Protein AF-A0A842MSW0-F1 (afdb_monomer)

Nearest PDB structures (foldseek):
  1a7a-assembly1_A  TM=7.456E-01  e=2.402E+00  Homo sapiens
  3nj4-assembly1_C  TM=7.561E-01  e=5.090E+00  Homo sapiens
  3h9u-assembly1_B  TM=7.566E-01  e=7.666E+00  Trypanosoma brucei
  3exm-assembly1_A  TM=3.358E-01  e=6.687E+00  Streptomyces coelicolor A3(2)

Radius of gyration: 21.82 Å; Cα contacts (8 Å, |Δi|>4): 111; chains: 1; bounding box: 54×28×66 Å

Solvent-accessible surface area (backbone atoms only — not comparable to full-atom values): 6768 Å² total; per-residue (Å²): 112,67,68,59,48,54,51,52,48,49,50,34,55,51,45,28,66,67,35,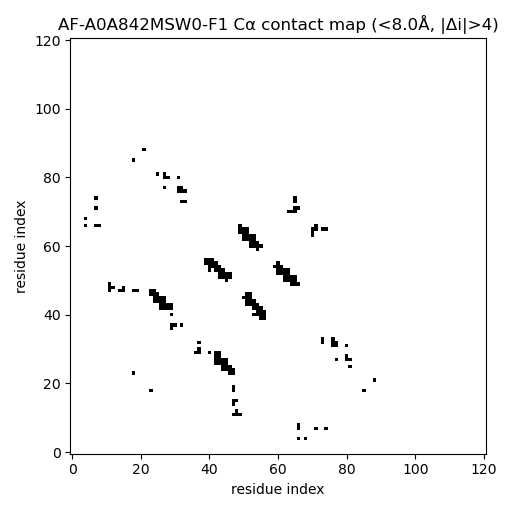62,90,76,47,71,60,43,79,46,61,57,92,39,48,61,76,96,47,45,90,52,48,70,49,34,33,36,34,48,83,36,34,40,38,38,33,31,72,86,73,49,76,49,79,43,53,41,75,42,81,92,36,38,70,53,50,73,53,35,46,65,61,51,54,54,52,48,52,50,52,52,51,55,49,51,53,54,50,52,53,49,48,66,59,46,52,60,54,54,51,53,53,52,52,54,51,52,60,63,74,75,108

Foldseek 3Di:
DVVLLVVLQVVLVVQLVLCVVQDQKDWFDLVLFDPVQNVFFPTWIAGSQQWIWTQGPVRDIDIDRCSPPVNVVRCVSGVVVVVVVSVVRVVVVVVVVVVVCVVVVVVVVVVVVVVVVVVVD

Structure (mmCIF, N/CA/C/O backbone):
data_AF-A0A842MSW0-F1
#
_entry.id   AF-A0A842MSW0-F1
#
loop_
_atom_site.group_PDB
_atom_site.id
_atom_site.type_symbol
_atom_site.label_atom_id
_atom_site.label_alt_id
_atom_site.label_comp_id
_atom_site.label_asym_id
_atom_site.label_entity_id
_atom_site.label_seq_id
_atom_site.pdbx_PDB_ins_code
_atom_site.Cartn_x
_atom_site.Cartn_y
_atom_site.Cartn_z
_atom_site.occupancy
_atom_site.B_iso_or_equiv
_atom_site.auth_seq_id
_atom_site.auth_comp_id
_atom_site.auth_asym_id
_atom_site.auth_atom_id
_atom_site.pdbx_PDB_model_num
ATOM 1 N N . ALA A 1 1 ? 1.242 13.681 20.290 1.00 69.31 1 ALA A N 1
ATOM 2 C CA . ALA A 1 1 ? 0.079 14.348 19.662 1.00 69.31 1 ALA A CA 1
ATOM 3 C C . ALA A 1 1 ? 0.459 15.161 18.418 1.00 69.31 1 ALA A C 1
ATOM 5 O O . ALA A 1 1 ? 0.022 14.777 17.343 1.00 69.31 1 ALA A O 1
ATOM 6 N N . LYS A 1 2 ? 1.249 16.250 18.517 1.00 83.88 2 LYS A N 1
ATOM 7 C CA . LYS A 1 2 ? 1.675 17.022 17.326 1.00 83.88 2 LYS A CA 1
ATOM 8 C C . LYS A 1 2 ? 2.754 16.302 16.509 1.00 83.88 2 LYS A C 1
A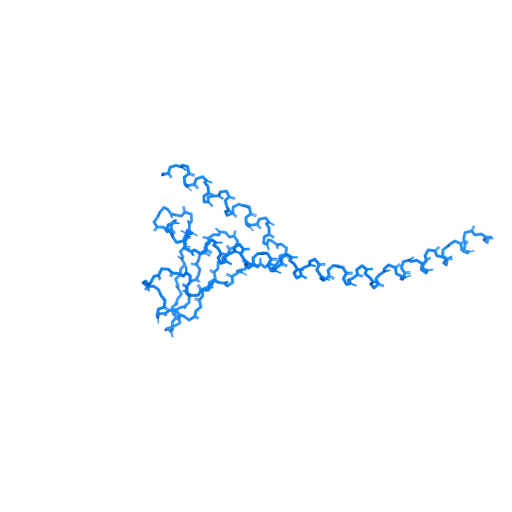TOM 10 O O . LYS A 1 2 ? 2.563 16.095 15.326 1.00 83.88 2 LYS A O 1
ATOM 15 N N . GLU A 1 3 ? 3.813 15.833 17.163 1.00 88.25 3 GLU A N 1
ATOM 16 C CA . GLU A 1 3 ? 4.905 15.096 16.506 1.00 88.25 3 GLU A CA 1
ATOM 17 C C . GLU A 1 3 ? 4.411 13.856 15.745 1.00 88.25 3 GLU A C 1
ATOM 19 O O . GLU A 1 3 ? 4.720 13.675 14.579 1.00 88.25 3 GLU A O 1
ATOM 24 N N . GLU A 1 4 ? 3.559 13.043 16.371 1.00 86.50 4 GLU A N 1
ATOM 25 C CA . GLU A 1 4 ? 2.912 11.898 15.719 1.00 86.50 4 GLU A CA 1
ATOM 26 C C . GLU A 1 4 ? 2.067 12.307 14.500 1.00 86.50 4 GLU A C 1
ATOM 28 O O . GLU A 1 4 ? 2.084 11.622 13.482 1.00 86.50 4 GLU A O 1
ATOM 33 N N . ALA A 1 5 ? 1.347 13.432 14.582 1.00 88.00 5 ALA A N 1
ATOM 34 C CA . ALA A 1 5 ? 0.598 13.968 13.446 1.00 88.00 5 ALA A CA 1
ATOM 35 C C . ALA A 1 5 ? 1.528 14.284 12.273 1.00 88.00 5 ALA A C 1
ATOM 37 O O . ALA A 1 5 ? 1.246 13.896 11.141 1.00 88.00 5 ALA A O 1
ATOM 38 N N . ASP A 1 6 ? 2.630 14.970 12.573 1.00 91.31 6 ASP A N 1
ATOM 39 C CA . ASP A 1 6 ? 3.618 15.397 11.591 1.00 91.31 6 ASP A CA 1
ATOM 40 C C . ASP A 1 6 ? 4.309 14.171 10.963 1.00 91.31 6 ASP A C 1
ATOM 42 O O . ASP A 1 6 ? 4.460 14.109 9.746 1.00 91.31 6 ASP A O 1
ATOM 46 N N . LEU A 1 7 ? 4.626 13.144 11.762 1.00 90.88 7 LEU A N 1
ATOM 47 C CA . LEU A 1 7 ? 5.199 11.879 11.286 1.00 90.88 7 LEU A CA 1
ATOM 48 C C . LEU A 1 7 ? 4.248 11.106 10.368 1.00 90.88 7 LEU A C 1
ATOM 50 O O . LEU A 1 7 ? 4.659 10.655 9.300 1.00 90.88 7 LEU A O 1
ATOM 54 N N . VAL A 1 8 ? 2.977 10.954 10.755 1.00 91.44 8 VAL A N 1
ATOM 55 C CA . VAL A 1 8 ? 1.971 10.273 9.923 1.00 91.44 8 VAL A CA 1
ATOM 56 C C . VAL A 1 8 ? 1.747 11.038 8.620 1.00 91.44 8 VAL A C 1
ATOM 58 O O . VAL A 1 8 ? 1.651 10.437 7.547 1.00 91.44 8 VAL A O 1
ATOM 61 N N . GLN A 1 9 ? 1.694 12.367 8.6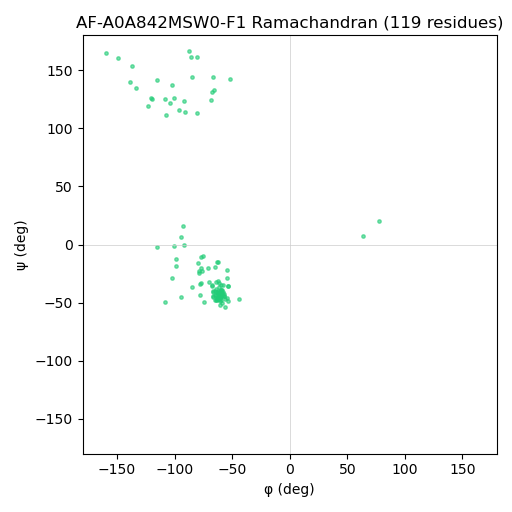93 1.00 91.50 9 GLN A N 1
ATOM 62 C CA . GLN A 1 9 ? 1.561 13.206 7.512 1.00 91.50 9 GLN A CA 1
ATOM 63 C C . GLN A 1 9 ? 2.758 13.030 6.571 1.00 91.50 9 GLN A C 1
ATOM 65 O O . GLN A 1 9 ? 2.567 12.824 5.372 1.00 91.50 9 GLN A O 1
ATOM 70 N N . GLU A 1 10 ? 3.977 13.062 7.106 1.00 91.81 10 GLU A N 1
ATOM 71 C CA . GLU A 1 10 ? 5.196 12.923 6.312 1.00 91.81 10 GLU A CA 1
ATOM 72 C C . GLU A 1 10 ? 5.346 11.521 5.711 1.00 91.81 10 GLU A C 1
ATOM 74 O O . GLU A 1 10 ? 5.752 11.378 4.553 1.00 91.81 10 GLU A O 1
ATOM 79 N N . LEU A 1 11 ? 4.921 10.488 6.446 1.00 91.06 11 LEU A N 1
ATOM 80 C CA . LEU A 1 11 ? 4.820 9.126 5.934 1.00 91.06 11 LEU A CA 1
ATOM 81 C C . LEU A 1 11 ? 3.930 9.085 4.687 1.00 91.06 11 LEU A C 1
ATOM 83 O O . LEU A 1 11 ? 4.369 8.604 3.644 1.00 91.06 11 LEU A O 1
ATOM 87 N N . PHE A 1 12 ? 2.703 9.608 4.751 1.00 90.94 12 PHE A N 1
ATOM 88 C CA . PHE A 1 12 ? 1.794 9.566 3.600 1.00 90.94 12 PHE A CA 1
ATOM 89 C C . PHE A 1 12 ? 2.223 10.482 2.450 1.00 90.94 12 PHE A C 1
ATOM 91 O O . PHE A 1 12 ? 2.035 10.113 1.289 1.00 90.94 12 PHE A O 1
ATOM 98 N N . ASN A 1 13 ? 2.865 11.618 2.736 1.00 91.56 13 ASN A N 1
ATOM 99 C CA . ASN A 1 13 ? 3.491 12.452 1.708 1.00 91.56 13 ASN A CA 1
ATOM 100 C C . ASN A 1 13 ? 4.556 11.654 0.941 1.00 91.56 13 ASN A C 1
ATOM 102 O O . ASN A 1 13 ? 4.522 11.581 -0.291 1.00 91.56 13 ASN A O 1
ATOM 106 N N . SER A 1 14 ? 5.453 10.995 1.677 1.00 89.88 14 SER A N 1
ATOM 107 C CA . SER A 1 14 ? 6.518 10.164 1.116 1.00 89.88 14 SER A CA 1
ATOM 108 C C . SER A 1 14 ? 5.956 8.978 0.333 1.00 89.88 14 SER A C 1
ATOM 110 O O . SER A 1 14 ? 6.359 8.725 -0.805 1.00 89.88 14 SER A O 1
ATOM 112 N N . LEU A 1 15 ? 4.970 8.278 0.899 1.00 87.19 15 LEU A N 1
ATOM 113 C CA . LEU A 1 15 ? 4.301 7.149 0.255 1.00 87.19 15 LEU A CA 1
ATOM 114 C C . LEU A 1 15 ? 3.626 7.546 -1.049 1.00 87.19 15 LEU A C 1
ATOM 116 O O . LEU A 1 15 ? 3.722 6.800 -2.017 1.00 87.19 15 LEU A O 1
ATOM 120 N N . SER A 1 16 ? 2.972 8.705 -1.098 1.00 88.62 16 SER A N 1
ATOM 121 C CA . SER A 1 16 ? 2.315 9.184 -2.312 1.00 88.62 16 SER A CA 1
ATOM 122 C C . SER A 1 16 ? 3.314 9.346 -3.458 1.00 88.62 16 SER A C 1
ATOM 124 O O . SER A 1 16 ? 3.073 8.863 -4.567 1.00 88.62 16 SER A O 1
ATOM 126 N N . VAL A 1 17 ? 4.480 9.937 -3.174 1.00 88.56 17 VAL A N 1
ATOM 127 C CA . VAL A 1 17 ? 5.571 10.095 -4.147 1.00 88.56 17 VAL A CA 1
ATOM 128 C C . VAL A 1 17 ? 6.107 8.737 -4.596 1.00 88.56 17 VAL A C 1
ATOM 130 O O . VAL A 1 17 ? 6.254 8.505 -5.798 1.00 88.56 17 VAL A O 1
ATOM 133 N N . VAL A 1 18 ? 6.359 7.832 -3.646 1.00 84.62 18 VAL A N 1
ATOM 134 C CA . VAL A 1 18 ? 6.914 6.504 -3.932 1.00 84.62 18 VAL A CA 1
ATOM 135 C C . VAL A 1 18 ? 5.926 5.646 -4.715 1.00 84.62 18 VAL A C 1
ATOM 137 O O . VAL A 1 18 ? 6.331 5.009 -5.676 1.00 84.62 18 VAL A O 1
ATOM 140 N N . LEU A 1 19 ? 4.642 5.628 -4.356 1.00 85.00 19 LEU A N 1
ATOM 141 C CA . LEU A 1 19 ? 3.627 4.761 -4.961 1.00 85.00 19 LEU A CA 1
ATOM 142 C C . LEU A 1 19 ? 3.117 5.255 -6.315 1.00 85.00 19 LEU A C 1
ATOM 144 O O . LEU A 1 19 ? 2.667 4.435 -7.116 1.00 85.00 19 LEU A O 1
ATOM 148 N N . LYS A 1 20 ? 3.203 6.561 -6.601 1.00 86.81 20 LYS A N 1
ATOM 149 C CA . LYS A 1 20 ? 2.726 7.178 -7.852 1.00 86.81 20 LYS A CA 1
ATOM 150 C C . LYS A 1 20 ? 3.093 6.407 -9.136 1.00 86.81 20 LYS A C 1
ATOM 152 O O . LYS A 1 20 ? 2.199 6.219 -9.958 1.00 86.81 20 LYS A O 1
ATOM 157 N N . PRO A 1 21 ? 4.339 5.937 -9.350 1.00 85.00 21 PRO A N 1
ATOM 158 C CA . PRO A 1 21 ? 4.698 5.171 -10.546 1.00 85.00 21 PRO A CA 1
ATOM 159 C C . PRO A 1 21 ? 4.247 3.699 -10.538 1.00 85.00 21 PRO A C 1
ATOM 161 O O . PRO A 1 21 ? 4.381 3.035 -11.567 1.00 85.00 21 PRO A O 1
ATOM 164 N N . PHE A 1 22 ? 3.769 3.161 -9.410 1.00 82.81 22 PHE A N 1
ATOM 165 C CA . PHE A 1 22 ? 3.523 1.724 -9.239 1.00 82.81 22 PHE A CA 1
ATOM 166 C C . PHE A 1 22 ? 2.040 1.356 -9.197 1.00 82.81 22 PHE A C 1
ATOM 168 O O . PHE A 1 22 ? 1.635 0.421 -9.889 1.00 82.81 22 PHE A O 1
ATOM 175 N N . CYS A 1 23 ? 1.240 2.047 -8.381 1.00 84.56 23 CYS A N 1
ATOM 176 C CA . CYS A 1 23 ? -0.178 1.737 -8.204 1.00 84.56 23 CYS A CA 1
ATOM 177 C C . CYS A 1 23 ? -0.982 2.918 -7.634 1.00 84.56 23 CYS A C 1
ATOM 179 O O . CYS A 1 23 ? -0.432 3.895 -7.129 1.00 84.56 23 CYS A O 1
ATOM 181 N N . GLU A 1 24 ? -2.309 2.828 -7.743 1.00 87.94 24 GLU A N 1
ATOM 182 C CA . GLU A 1 24 ? -3.266 3.750 -7.108 1.00 87.94 24 GLU A CA 1
ATOM 183 C C . GLU A 1 24 ? -3.572 3.344 -5.661 1.00 87.94 24 GLU A C 1
ATOM 185 O O . GLU A 1 24 ? -3.732 4.191 -4.781 1.00 87.94 24 GLU A O 1
ATOM 190 N N . THR A 1 25 ? -3.632 2.034 -5.426 1.00 92.00 25 THR A N 1
ATOM 191 C CA . THR A 1 25 ? -3.921 1.422 -4.133 1.00 92.00 25 THR A CA 1
ATOM 192 C C . THR A 1 25 ? -2.986 0.249 -3.877 1.00 92.00 25 THR A C 1
ATOM 194 O O . THR A 1 25 ? -2.477 -0.393 -4.801 1.00 92.00 25 THR A O 1
ATOM 197 N N . LEU A 1 26 ? -2.764 -0.030 -2.600 1.00 93.38 26 LEU A N 1
ATOM 198 C CA . LEU A 1 26 ? -2.023 -1.176 -2.112 1.00 93.38 26 LEU A CA 1
ATOM 199 C C . LEU A 1 26 ? -2.943 -2.012 -1.230 1.00 93.38 26 LEU A C 1
ATOM 201 O O . LEU A 1 26 ? -3.530 -1.496 -0.285 1.00 93.38 26 LEU A O 1
ATOM 205 N N . GLU A 1 27 ? -3.082 -3.297 -1.527 1.00 95.38 27 GLU A N 1
ATOM 206 C CA . GLU A 1 27 ? -3.856 -4.195 -0.671 1.00 95.38 27 GLU A CA 1
ATOM 207 C C . GLU A 1 27 ? -3.141 -4.381 0.672 1.00 95.38 27 GLU A C 1
ATOM 209 O O . GLU A 1 27 ? -1.943 -4.664 0.696 1.00 95.38 27 GLU A O 1
ATOM 214 N N . ILE A 1 28 ? -3.863 -4.234 1.781 1.00 96.00 28 ILE A N 1
ATOM 215 C CA . ILE A 1 28 ? -3.368 -4.410 3.150 1.00 96.00 28 ILE A CA 1
ATOM 216 C C . ILE A 1 28 ? -3.830 -5.767 3.672 1.00 96.00 28 ILE A C 1
ATOM 218 O O . ILE A 1 28 ? -4.967 -6.186 3.459 1.00 96.00 28 ILE A O 1
ATOM 222 N N . SER A 1 29 ? -2.929 -6.473 4.348 1.00 95.56 29 SER A N 1
ATOM 223 C CA . SER A 1 29 ? -3.221 -7.798 4.885 1.00 95.56 29 SER A CA 1
ATOM 224 C C . SER A 1 29 ? -4.232 -7.673 6.024 1.00 95.56 29 SER A C 1
ATOM 226 O O . SER A 1 29 ? -3.975 -6.976 7.001 1.00 95.56 29 SER A O 1
ATOM 228 N N . ILE A 1 30 ? -5.365 -8.379 5.945 1.00 95.62 30 ILE A N 1
ATOM 229 C CA . ILE A 1 30 ? -6.420 -8.301 6.976 1.00 95.62 30 ILE A CA 1
ATOM 230 C C . ILE A 1 30 ? -5.886 -8.686 8.363 1.00 95.62 30 ILE A C 1
ATOM 232 O O . ILE A 1 30 ? -6.262 -8.078 9.359 1.00 95.62 30 ILE A O 1
ATOM 236 N N . SER A 1 31 ? -4.947 -9.633 8.437 1.00 94.50 31 SER A N 1
ATOM 237 C CA . SER A 1 31 ? -4.291 -10.042 9.688 1.00 94.50 31 SER A CA 1
ATOM 238 C C . SER A 1 31 ? -3.495 -8.930 10.382 1.00 94.50 31 SER A C 1
ATOM 240 O O . SER A 1 31 ? -3.136 -9.083 11.547 1.00 94.50 31 SER A O 1
ATOM 242 N N . LYS A 1 32 ? -3.212 -7.830 9.678 1.00 94.56 32 LYS A N 1
ATOM 243 C CA . LYS A 1 32 ? -2.461 -6.665 10.163 1.00 94.56 32 LYS A CA 1
ATOM 244 C C . LYS A 1 32 ? -3.363 -5.500 10.559 1.00 94.56 32 LYS A C 1
ATOM 246 O O . LYS A 1 32 ? -2.866 -4.476 10.996 1.00 94.56 32 LYS A O 1
ATOM 251 N N . LEU A 1 33 ? -4.677 -5.645 10.397 1.00 94.50 33 LEU A N 1
ATOM 252 C CA . LEU A 1 33 ? -5.646 -4.653 10.846 1.00 94.50 33 LEU A CA 1
ATOM 253 C C . LEU A 1 33 ? -6.033 -4.870 12.315 1.00 94.50 33 LEU A C 1
ATOM 255 O O . LEU A 1 33 ? -5.901 -5.997 12.810 1.00 94.50 33 LEU A O 1
ATOM 259 N N . PRO A 1 34 ? -6.602 -3.841 12.970 1.00 93.38 34 PRO A N 1
ATOM 260 C CA . PRO A 1 34 ? -7.177 -3.970 14.302 1.00 93.38 34 PRO A CA 1
ATOM 261 C C . PRO A 1 34 ? -8.180 -5.123 14.389 1.00 93.38 34 PRO A C 1
ATOM 263 O O . PRO A 1 34 ? -8.977 -5.343 13.469 1.00 93.38 34 PRO A O 1
ATOM 266 N N . GLU A 1 35 ? -8.192 -5.830 15.521 1.00 92.12 35 GLU A N 1
ATOM 267 C CA . GLU A 1 35 ? -9.017 -7.033 15.727 1.00 92.12 35 GLU A CA 1
ATOM 268 C C . GLU A 1 35 ? -10.503 -6.806 15.432 1.00 92.12 35 GLU A C 1
ATOM 270 O O . GLU A 1 35 ? -11.141 -7.663 14.823 1.00 92.12 35 GLU A O 1
ATOM 275 N N . LYS A 1 36 ? -11.022 -5.609 15.743 1.00 91.81 36 LYS A N 1
ATOM 276 C CA . LYS A 1 36 ? -12.416 -5.206 15.483 1.00 91.81 36 LYS A CA 1
ATOM 277 C C . LYS A 1 36 ? -12.861 -5.363 14.021 1.00 91.81 36 LYS A C 1
ATOM 279 O O . LYS A 1 36 ? -14.061 -5.451 13.761 1.00 91.81 36 LYS A O 1
ATOM 284 N N . TYR A 1 37 ? -11.921 -5.397 13.075 1.00 91.75 37 TYR A N 1
ATOM 285 C CA . TYR A 1 37 ? -12.215 -5.527 11.651 1.00 91.75 37 TYR A CA 1
ATOM 286 C C . TYR A 1 37 ? -11.993 -6.943 11.091 1.00 91.75 37 TYR A C 1
ATOM 288 O O . TYR A 1 37 ? -12.666 -7.324 10.133 1.00 91.75 37 TYR A O 1
ATOM 296 N N . ARG A 1 38 ? -11.077 -7.740 11.662 1.00 88.56 38 ARG A N 1
ATOM 297 C CA . ARG A 1 38 ? -10.493 -8.929 11.000 1.00 88.56 38 ARG A CA 1
ATOM 298 C C . ARG A 1 38 ? -11.522 -9.940 10.488 1.00 88.56 38 ARG A C 1
ATOM 300 O O . ARG A 1 38 ? -11.438 -10.365 9.339 1.00 88.56 38 ARG A O 1
ATOM 307 N N . ASP A 1 39 ? -12.525 -10.275 11.294 1.00 91.31 39 ASP A N 1
ATOM 308 C CA . ASP A 1 39 ? -13.499 -11.319 10.940 1.00 91.31 39 ASP A CA 1
ATOM 309 C C . ASP A 1 39 ? -14.591 -10.846 9.976 1.00 91.31 39 ASP A C 1
ATOM 311 O O . ASP A 1 39 ? -15.285 -11.660 9.356 1.00 91.31 39 ASP A O 1
ATOM 315 N N . ARG A 1 40 ? -14.751 -9.528 9.832 1.00 93.81 40 ARG A N 1
ATOM 316 C CA . ARG A 1 40 ? -15.837 -8.907 9.063 1.00 93.81 40 ARG A CA 1
ATOM 317 C C . ARG A 1 40 ? -15.402 -8.486 7.664 1.00 93.81 40 ARG A C 1
ATOM 319 O O . ARG A 1 40 ? -16.259 -8.288 6.803 1.00 93.81 40 ARG A O 1
ATOM 326 N N . LEU A 1 41 ? -14.097 -8.357 7.433 1.00 96.00 41 LEU A N 1
ATOM 327 C CA . LEU A 1 41 ? -13.547 -7.896 6.166 1.00 96.00 41 LEU A CA 1
ATOM 328 C C . LEU A 1 41 ? -13.383 -9.021 5.148 1.00 96.00 41 LEU A C 1
ATOM 330 O O . LEU A 1 41 ? -13.040 -10.157 5.475 1.00 96.00 41 LEU A O 1
ATOM 334 N N . ASN A 1 42 ? -13.620 -8.663 3.892 1.00 95.75 42 ASN A N 1
ATOM 335 C CA . ASN A 1 42 ? -13.257 -9.434 2.714 1.00 95.75 42 ASN A CA 1
ATOM 336 C C . ASN A 1 42 ? -11.903 -8.962 2.164 1.00 95.75 42 ASN A C 1
ATOM 338 O O . ASN A 1 42 ? -11.048 -9.787 1.853 1.00 95.75 42 ASN A O 1
ATOM 342 N N . LYS A 1 43 ? -11.693 -7.637 2.068 1.00 96.81 43 LYS A N 1
ATOM 343 C CA . LYS A 1 43 ? -10.443 -7.015 1.590 1.00 96.81 43 LYS A CA 1
ATOM 344 C C . LYS A 1 43 ? -10.193 -5.666 2.258 1.00 96.81 43 LYS A C 1
ATOM 346 O O . LYS A 1 43 ? -11.124 -5.027 2.744 1.00 96.81 43 LYS A O 1
ATOM 351 N N . ALA A 1 44 ? -8.944 -5.212 2.219 1.00 97.25 44 ALA A N 1
ATOM 352 C CA . ALA A 1 44 ? -8.570 -3.867 2.633 1.00 97.25 44 ALA A CA 1
ATOM 353 C C . ALA A 1 44 ? -7.544 -3.270 1.670 1.00 97.25 44 ALA A C 1
ATOM 355 O O . ALA A 1 44 ? -6.622 -3.956 1.235 1.00 97.25 44 ALA A O 1
ATOM 356 N N . PHE A 1 45 ? -7.684 -1.986 1.358 1.00 96.50 45 PHE A N 1
ATOM 357 C CA . PHE A 1 45 ? -6.792 -1.272 0.452 1.00 96.50 45 PHE A CA 1
ATOM 358 C C . PHE A 1 4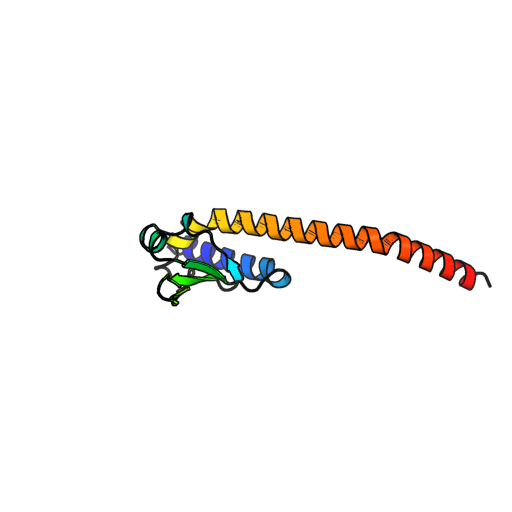5 ? -6.391 0.066 1.048 1.00 96.50 45 PHE A C 1
ATOM 360 O O . PHE A 1 45 ? -7.235 0.812 1.521 1.00 96.50 45 PHE A O 1
ATOM 367 N N . LEU A 1 46 ? -5.113 0.400 0.977 1.00 95.50 46 LEU A N 1
ATOM 368 C CA . LEU A 1 46 ? -4.601 1.721 1.296 1.00 95.50 46 LEU A CA 1
ATOM 369 C C . LEU A 1 46 ? -4.359 2.479 -0.004 1.00 95.50 46 LEU A C 1
ATOM 371 O O . LEU A 1 46 ? -3.649 1.992 -0.885 1.00 95.50 46 LEU A O 1
ATOM 375 N N . ASP A 1 47 ? -4.930 3.668 -0.134 1.00 92.62 47 ASP A N 1
ATOM 376 C CA . ASP A 1 47 ? -4.617 4.544 -1.255 1.00 92.62 47 ASP A CA 1
ATOM 377 C C . ASP A 1 47 ? -3.402 5.441 -0.972 1.00 92.62 47 ASP A C 1
ATOM 379 O O . ASP A 1 47 ? -2.948 5.612 0.162 1.00 92.62 47 ASP A O 1
ATOM 383 N N . ARG A 1 48 ? -2.879 6.065 -2.029 1.00 89.12 48 ARG A N 1
ATOM 384 C CA . ARG A 1 48 ? -1.732 6.987 -1.935 1.00 89.12 48 ARG A CA 1
ATOM 385 C C . ARG A 1 48 ? -1.991 8.236 -1.093 1.00 89.12 48 ARG A C 1
ATOM 387 O O . ARG A 1 48 ? -1.048 8.939 -0.749 1.00 89.12 48 ARG A O 1
ATOM 394 N N . ASN A 1 49 ? -3.251 8.535 -0.792 1.00 88.25 49 ASN A N 1
ATOM 395 C CA . ASN A 1 49 ? -3.647 9.684 0.006 1.00 88.25 49 ASN A CA 1
ATOM 396 C C . ASN A 1 49 ? -3.809 9.325 1.486 1.00 88.25 49 ASN A C 1
ATOM 398 O O . ASN A 1 49 ? -4.265 10.181 2.238 1.00 88.25 49 ASN A O 1
ATOM 402 N N . GLY A 1 50 ? -3.462 8.107 1.912 1.00 92.25 50 GLY A N 1
ATOM 403 C CA . GLY A 1 50 ? -3.596 7.669 3.300 1.00 92.25 50 GLY A CA 1
ATOM 404 C C . GLY A 1 50 ? -5.024 7.302 3.702 1.00 92.25 50 GLY A C 1
ATOM 405 O O . GLY A 1 50 ? -5.336 7.286 4.890 1.00 92.25 50 GLY A O 1
ATOM 406 N N . ARG A 1 51 ? -5.899 7.010 2.734 1.00 95.44 51 ARG A N 1
ATOM 407 C CA . ARG A 1 51 ? -7.242 6.486 2.995 1.00 95.44 51 ARG A CA 1
ATOM 408 C C . ARG A 1 51 ? -7.206 4.966 2.982 1.00 95.44 51 ARG A C 1
ATOM 410 O O . ARG A 1 51 ? -6.809 4.356 1.987 1.00 95.44 51 ARG A O 1
ATOM 417 N N . LEU A 1 52 ? -7.646 4.368 4.079 1.00 96.69 52 LEU A N 1
ATOM 418 C CA . LEU A 1 52 ? -7.849 2.937 4.211 1.00 96.69 52 LEU A CA 1
ATOM 419 C C . LEU A 1 52 ? -9.290 2.597 3.826 1.00 96.69 52 LEU A C 1
ATOM 421 O O . LEU A 1 52 ? -10.241 3.001 4.487 1.00 96.69 52 LEU A O 1
ATOM 425 N N . ILE A 1 53 ? -9.433 1.864 2.734 1.00 97.50 53 ILE A N 1
ATOM 426 C CA . ILE A 1 53 ? -10.685 1.381 2.170 1.00 97.50 53 ILE A CA 1
ATOM 427 C C . ILE A 1 53 ? -10.892 -0.044 2.675 1.00 97.50 53 ILE A C 1
ATOM 429 O O . ILE A 1 53 ? -10.118 -0.948 2.357 1.00 97.50 53 ILE A O 1
ATOM 433 N N . LEU A 1 54 ? -11.940 -0.239 3.456 1.00 97.50 54 LEU A N 1
ATOM 434 C CA . LEU A 1 54 ? -12.338 -1.506 4.038 1.00 97.50 54 LEU A CA 1
ATOM 435 C C . LEU A 1 54 ? -13.530 -2.053 3.256 1.00 97.50 54 LEU A C 1
ATOM 437 O O . LEU A 1 54 ? -14.555 -1.386 3.149 1.00 97.50 54 LEU A O 1
ATOM 441 N N . VAL A 1 55 ? -13.391 -3.257 2.702 1.00 97.50 55 VAL A N 1
ATOM 442 C CA . VAL A 1 55 ? -14.464 -3.955 1.987 1.00 97.50 55 VAL A CA 1
ATOM 443 C C . VAL A 1 55 ? -14.938 -5.101 2.864 1.00 97.50 55 VAL A C 1
ATOM 445 O O . VAL A 1 55 ? -14.201 -6.065 3.091 1.00 97.50 55 VAL A O 1
ATOM 448 N N . TYR A 1 56 ? -16.157 -4.992 3.375 1.00 97.06 56 TYR A N 1
ATOM 449 C CA . TYR A 1 56 ? -16.760 -5.973 4.265 1.00 97.06 56 TYR A CA 1
ATOM 450 C C . TYR A 1 56 ? -17.337 -7.170 3.498 1.00 97.06 56 TYR A C 1
ATOM 452 O O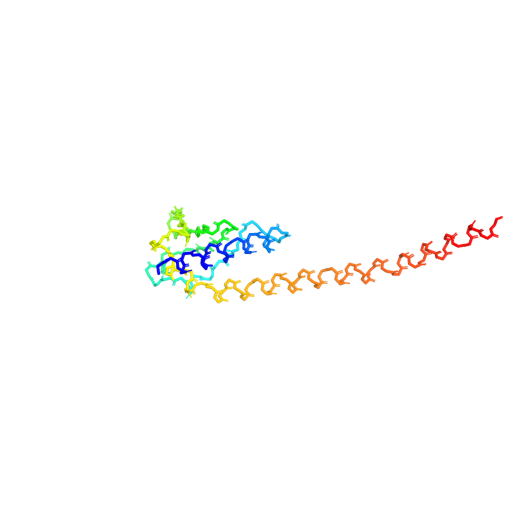 . TYR A 1 56 ? -17.571 -7.121 2.292 1.00 97.06 56 TYR A O 1
ATOM 460 N N . LYS A 1 57 ? -17.561 -8.286 4.201 1.00 96.12 57 LYS A N 1
ATOM 461 C CA . LYS A 1 57 ? -18.139 -9.519 3.626 1.00 96.12 57 LYS A CA 1
ATOM 462 C C . LYS A 1 57 ? -19.585 -9.362 3.141 1.00 96.12 57 LYS A C 1
ATOM 464 O O . LYS A 1 57 ? -20.044 -10.190 2.366 1.00 96.12 57 LYS A O 1
ATOM 469 N N . ASN A 1 58 ? -20.289 -8.340 3.616 1.00 95.38 58 ASN A N 1
ATOM 470 C CA . ASN A 1 58 ? -21.632 -7.950 3.179 1.00 95.38 58 ASN A CA 1
ATOM 471 C C . ASN A 1 58 ? -21.604 -6.896 2.053 1.00 95.38 58 ASN A C 1
ATOM 473 O O . ASN A 1 58 ? -22.611 -6.232 1.835 1.00 95.38 58 ASN A O 1
ATOM 477 N N . ASP A 1 59 ? -20.456 -6.710 1.396 1.00 93.31 59 ASP A N 1
ATOM 478 C CA . ASP A 1 59 ? -20.2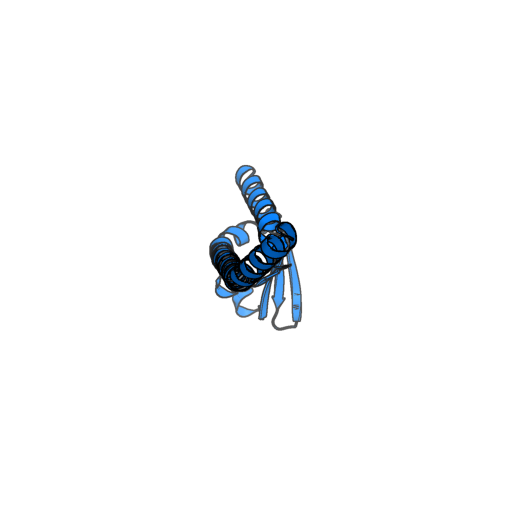10 -5.725 0.335 1.00 93.31 59 ASP A CA 1
ATOM 479 C C . ASP A 1 59 ? -20.325 -4.249 0.762 1.00 93.31 59 ASP A C 1
ATOM 481 O O . ASP A 1 59 ? -20.203 -3.348 -0.071 1.0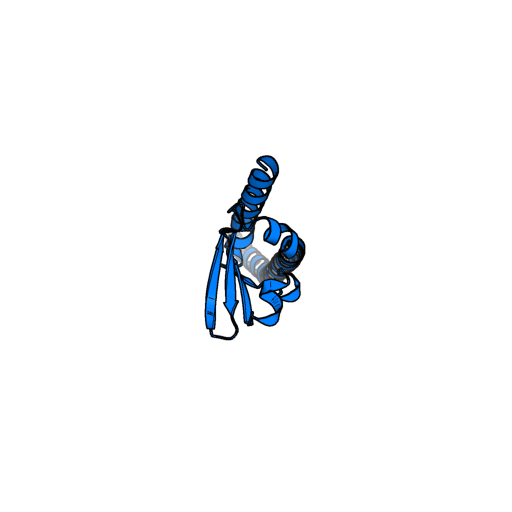0 93.31 59 ASP A O 1
ATOM 485 N N . GLU A 1 60 ? -20.482 -3.968 2.060 1.00 96.81 60 GLU A N 1
ATOM 486 C CA . GLU A 1 60 ? -20.348 -2.608 2.579 1.00 96.81 60 GLU A CA 1
ATOM 487 C C . GLU A 1 60 ? -18.902 -2.123 2.437 1.00 96.81 60 GLU A C 1
ATOM 489 O O . GLU A 1 60 ? -17.938 -2.880 2.600 1.00 96.81 60 GLU A O 1
ATOM 494 N N . VAL A 1 61 ? -18.753 -0.830 2.149 1.00 96.62 61 VAL A N 1
ATOM 495 C CA . VAL A 1 61 ? -17.453 -0.175 2.020 1.00 96.62 61 VAL A CA 1
ATOM 496 C C . VAL A 1 61 ? -17.356 0.946 3.039 1.00 96.62 61 VAL A C 1
ATOM 498 O O . VAL A 1 61 ? -18.194 1.845 3.073 1.00 96.62 61 VAL A O 1
ATOM 501 N N . GLU A 1 62 ? -16.295 0.915 3.836 1.00 96.56 62 GLU A N 1
ATOM 502 C CA . GLU A 1 62 ? -15.933 1.986 4.759 1.00 96.56 62 GLU A CA 1
ATOM 503 C C . GLU A 1 62 ? -14.600 2.591 4.330 1.00 96.56 62 GLU A C 1
ATOM 505 O O . GLU A 1 62 ? -13.692 1.890 3.885 1.00 96.56 62 GLU A O 1
ATOM 510 N N . VAL A 1 63 ? -14.479 3.911 4.451 1.00 96.81 63 VAL A N 1
ATOM 511 C CA . VAL A 1 63 ? -13.248 4.630 4.127 1.00 96.81 63 VAL A CA 1
ATOM 512 C C . VAL A 1 63 ? -12.809 5.412 5.353 1.00 96.81 63 VAL A C 1
ATOM 514 O O . VAL A 1 63 ? -13.519 6.302 5.816 1.00 96.81 63 VAL A O 1
ATOM 517 N N . LEU A 1 64 ? -11.621 5.088 5.851 1.00 96.38 64 LEU A N 1
ATOM 518 C CA . LEU A 1 64 ? -10.999 5.733 7.000 1.00 96.38 64 LEU A CA 1
ATOM 519 C C . LEU A 1 64 ? -9.833 6.595 6.524 1.00 96.38 64 LEU A C 1
ATOM 521 O O . LEU A 1 64 ? -8.925 6.095 5.862 1.00 96.38 64 LEU A O 1
ATOM 525 N N . ASP A 1 65 ? -9.822 7.881 6.870 1.00 95.44 65 ASP A N 1
ATOM 526 C CA . ASP A 1 65 ? -8.627 8.708 6.683 1.00 95.44 65 ASP A CA 1
ATOM 527 C C . ASP A 1 65 ? -7.656 8.447 7.838 1.00 95.44 65 ASP A C 1
ATOM 529 O O . ASP A 1 65 ? -7.957 8.773 8.988 1.00 95.44 65 ASP A O 1
ATOM 533 N N . LEU A 1 66 ? -6.500 7.850 7.542 1.00 94.81 66 LEU A N 1
ATOM 534 C CA . LEU A 1 66 ? -5.491 7.510 8.546 1.00 94.81 66 LEU A CA 1
ATOM 535 C C . LEU A 1 66 ? -4.700 8.728 9.047 1.00 94.81 66 LEU A C 1
ATOM 537 O O . LEU A 1 66 ? -3.968 8.620 10.030 1.00 94.81 66 LEU A O 1
ATOM 541 N N . LYS A 1 67 ? -4.847 9.897 8.408 1.00 90.88 67 LYS A N 1
ATOM 542 C CA . LYS A 1 67 ? -4.287 11.164 8.909 1.00 90.88 67 LYS A CA 1
ATOM 543 C C . LYS A 1 67 ? -5.138 11.768 10.024 1.00 90.88 67 LYS A C 1
ATOM 545 O O . LYS A 1 67 ? -4.614 12.543 10.839 1.00 90.88 67 LYS A O 1
ATOM 550 N N . ASP A 1 68 ? -6.421 11.400 10.090 1.00 91.81 68 ASP A N 1
ATOM 551 C CA . ASP A 1 68 ? -7.304 11.787 11.187 1.00 91.81 68 ASP A CA 1
ATOM 552 C C . ASP A 1 68 ? -6.827 11.140 12.493 1.00 91.81 68 ASP A C 1
ATOM 554 O O . ASP A 1 68 ? -6.547 9.943 12.549 1.00 91.81 68 ASP A O 1
ATOM 558 N N . GLY A 1 69 ? -6.757 11.937 13.561 1.00 86.31 69 GLY A N 1
ATOM 559 C CA . GLY A 1 69 ? -6.247 11.527 14.868 1.00 86.31 69 GLY A CA 1
ATOM 560 C C . GLY A 1 69 ? -6.941 10.291 15.441 1.00 86.31 69 GLY A C 1
ATOM 561 O O . GLY A 1 69 ? -6.302 9.524 16.149 1.00 86.31 69 GLY A O 1
ATOM 562 N N . LYS A 1 70 ? -8.211 10.058 15.088 1.00 90.12 70 LYS A N 1
ATOM 563 C CA . LYS A 1 70 ? -8.984 8.883 15.529 1.00 90.12 70 LYS A CA 1
ATOM 564 C C . LYS A 1 70 ? -8.536 7.565 14.893 1.00 90.12 70 LYS A C 1
ATOM 566 O O . LYS A 1 70 ? -8.854 6.510 15.426 1.00 90.12 70 LYS A O 1
ATOM 571 N N . ASN A 1 71 ? -7.833 7.626 13.764 1.00 92.69 71 ASN A N 1
ATOM 572 C CA . ASN A 1 71 ? -7.440 6.456 12.978 1.00 92.69 71 ASN A CA 1
ATOM 573 C C . ASN A 1 71 ? -5.917 6.257 12.930 1.00 92.69 71 ASN A C 1
ATOM 575 O O . ASN A 1 71 ? -5.454 5.282 12.339 1.00 92.69 71 ASN A O 1
ATOM 579 N N . ARG A 1 72 ? -5.125 7.154 13.536 1.00 89.06 72 ARG A N 1
ATOM 580 C CA . ARG A 1 72 ? -3.650 7.096 13.494 1.00 89.06 72 ARG A CA 1
ATOM 581 C C . ARG A 1 72 ? -3.077 5.840 14.124 1.00 89.06 72 ARG A C 1
ATOM 583 O O . ARG A 1 72 ? -2.087 5.318 13.627 1.00 89.06 72 ARG A O 1
ATOM 590 N N . GLU A 1 73 ? -3.729 5.317 15.157 1.00 90.50 73 GLU A N 1
ATOM 591 C CA . GLU A 1 73 ? -3.351 4.048 15.787 1.00 90.50 73 GLU A CA 1
ATOM 592 C C . GLU A 1 73 ? -3.252 2.901 14.767 1.00 90.50 73 GLU A C 1
ATOM 594 O O . GLU A 1 73 ? -2.319 2.101 14.822 1.00 90.50 73 GLU A O 1
ATOM 599 N N . ILE A 1 74 ? -4.125 2.895 13.752 1.00 94.31 74 ILE A N 1
ATOM 600 C CA . ILE A 1 74 ? -4.155 1.875 12.696 1.00 94.31 74 ILE A CA 1
ATOM 601 C C . ILE A 1 74 ? -2.868 1.915 11.866 1.00 94.31 74 ILE A C 1
ATOM 603 O O . ILE A 1 74 ? -2.408 0.871 11.409 1.00 94.31 74 ILE A O 1
ATOM 607 N N . VAL A 1 75 ? -2.256 3.095 11.696 1.00 93.25 75 VAL A N 1
ATOM 608 C CA . VAL A 1 75 ? -0.986 3.248 10.968 1.00 93.25 75 VAL A CA 1
ATOM 609 C C . VAL A 1 75 ? 0.088 2.374 11.605 1.00 93.25 75 VAL A C 1
ATOM 611 O O . VAL A 1 75 ? 0.783 1.661 10.887 1.00 93.25 75 VAL A O 1
ATOM 614 N N . SER A 1 76 ? 0.181 2.376 12.937 1.00 90.94 76 SER A N 1
ATOM 615 C CA . SER A 1 76 ? 1.173 1.575 13.663 1.00 90.94 76 SER A CA 1
ATOM 616 C C . SER A 1 76 ? 0.999 0.067 13.457 1.00 90.94 76 SER A C 1
ATOM 618 O O . SER A 1 76 ? 1.988 -0.658 13.414 1.00 90.94 76 SER A O 1
ATOM 620 N N . GLU A 1 77 ? -0.234 -0.405 13.253 1.00 93.06 77 GLU A N 1
ATOM 621 C CA . GLU A 1 77 ? -0.514 -1.828 13.039 1.00 93.06 77 GLU A CA 1
ATOM 622 C C . GLU A 1 77 ? -0.181 -2.288 11.612 1.00 93.06 77 GLU A C 1
ATOM 624 O O . GLU A 1 77 ? 0.263 -3.420 11.398 1.00 93.06 77 GLU A O 1
ATOM 629 N N . ILE A 1 78 ? -0.365 -1.404 10.626 1.00 94.31 78 ILE A N 1
ATOM 630 C CA . ILE A 1 78 ? -0.216 -1.751 9.206 1.00 94.31 78 ILE A CA 1
ATOM 631 C C . ILE A 1 78 ? 1.135 -1.346 8.607 1.00 94.31 78 ILE A C 1
ATOM 633 O O . ILE A 1 78 ? 1.444 -1.774 7.494 1.00 94.31 78 ILE A O 1
ATOM 637 N N . VAL A 1 79 ? 1.939 -0.521 9.292 1.00 91.88 79 VAL A N 1
ATOM 638 C CA . VAL A 1 79 ? 3.162 0.066 8.712 1.00 91.88 79 VAL A CA 1
ATOM 639 C C . VAL A 1 79 ? 4.167 -0.996 8.262 1.00 91.88 79 VAL A C 1
ATOM 641 O O . VAL A 1 79 ? 4.729 -0.877 7.176 1.00 91.88 79 VAL A O 1
ATOM 644 N N . ASP A 1 80 ? 4.331 -2.081 9.018 1.00 93.00 80 ASP A N 1
ATOM 645 C CA . ASP A 1 80 ? 5.255 -3.161 8.653 1.00 93.00 80 ASP A CA 1
ATOM 646 C C . ASP A 1 80 ? 4.806 -3.901 7.383 1.00 93.00 80 ASP A C 1
ATOM 648 O O . ASP A 1 80 ? 5.623 -4.232 6.517 1.00 93.00 80 ASP A O 1
ATOM 652 N N . ASP A 1 81 ? 3.498 -4.141 7.246 1.00 94.62 81 ASP A N 1
ATOM 653 C CA . ASP A 1 81 ? 2.899 -4.758 6.055 1.00 94.62 81 ASP A CA 1
ATOM 654 C C . ASP A 1 81 ? 3.073 -3.856 4.832 1.00 94.62 81 ASP A C 1
ATOM 656 O O . ASP A 1 81 ? 3.475 -4.304 3.756 1.00 94.62 81 ASP A O 1
ATOM 660 N N . LEU A 1 82 ? 2.832 -2.560 5.029 1.00 92.25 82 LEU A N 1
ATOM 661 C CA . LEU A 1 82 ? 2.990 -1.525 4.021 1.00 92.25 82 LEU A CA 1
ATOM 662 C C . LEU A 1 82 ? 4.437 -1.437 3.522 1.00 92.25 82 LEU A C 1
ATOM 664 O O . LEU A 1 82 ? 4.674 -1.524 2.315 1.00 92.25 82 LEU A O 1
ATOM 668 N N . LEU A 1 83 ? 5.409 -1.314 4.429 1.00 91.19 83 LEU A N 1
ATOM 669 C CA . LEU A 1 83 ? 6.832 -1.230 4.086 1.00 91.19 83 LEU A CA 1
ATOM 670 C C . LEU A 1 83 ? 7.328 -2.499 3.385 1.00 91.19 83 LEU A C 1
ATOM 672 O O . LEU A 1 83 ? 8.056 -2.408 2.393 1.00 91.19 83 LEU A O 1
ATOM 676 N N . SER A 1 84 ? 6.882 -3.674 3.834 1.00 93.75 84 SER A N 1
ATOM 677 C CA . SER A 1 84 ? 7.233 -4.951 3.201 1.00 93.75 84 SER A CA 1
ATOM 678 C C . SER A 1 84 ? 6.729 -5.022 1.756 1.00 93.75 84 SER A C 1
ATOM 680 O O . SER A 1 84 ? 7.485 -5.334 0.832 1.00 93.75 84 SER A O 1
ATOM 682 N N . LYS A 1 85 ? 5.467 -4.648 1.525 1.00 92.69 85 LYS A N 1
ATOM 683 C CA . LYS A 1 85 ? 4.865 -4.640 0.184 1.00 92.69 85 LYS A CA 1
ATOM 684 C C . LYS A 1 85 ? 5.480 -3.586 -0.734 1.00 92.69 85 LYS A C 1
ATOM 686 O O . LYS A 1 85 ? 5.644 -3.832 -1.930 1.00 92.69 85 LYS A O 1
ATOM 691 N N . LEU A 1 86 ? 5.875 -2.436 -0.193 1.00 89.75 86 LEU A N 1
ATOM 692 C CA . LEU A 1 86 ? 6.630 -1.425 -0.937 1.00 89.75 86 LEU A CA 1
ATOM 693 C C . LEU A 1 86 ? 7.987 -1.955 -1.393 1.00 89.75 86 LEU A C 1
ATOM 695 O O . LEU A 1 86 ? 8.342 -1.791 -2.562 1.00 89.75 86 LEU A O 1
ATOM 699 N N . ALA A 1 87 ? 8.724 -2.627 -0.507 1.00 91.06 87 ALA A N 1
ATOM 700 C CA . ALA A 1 87 ? 10.005 -3.235 -0.853 1.00 91.06 87 ALA A CA 1
ATOM 701 C C . ALA A 1 87 ? 9.849 -4.261 -1.989 1.00 91.06 87 ALA A C 1
ATOM 703 O O . ALA A 1 87 ? 10.636 -4.265 -2.943 1.00 91.06 87 ALA A O 1
ATOM 704 N N . GLU A 1 88 ? 8.790 -5.075 -1.950 1.00 92.25 88 GLU A N 1
ATOM 705 C CA . GLU A 1 88 ? 8.466 -5.992 -3.042 1.00 92.25 88 GL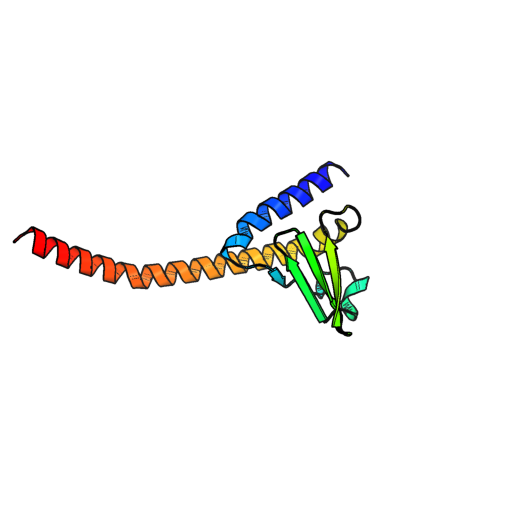U A CA 1
ATOM 706 C C . GLU A 1 88 ? 8.157 -5.270 -4.357 1.00 92.25 88 GLU A C 1
ATOM 708 O O . GLU A 1 88 ? 8.667 -5.671 -5.407 1.00 92.25 88 GLU A O 1
ATOM 713 N N . LEU A 1 89 ? 7.344 -4.209 -4.330 1.00 90.19 89 LEU A N 1
ATOM 714 C CA . LEU A 1 89 ? 7.007 -3.432 -5.527 1.00 90.19 89 LEU A CA 1
ATOM 715 C C . LEU A 1 89 ? 8.253 -2.817 -6.170 1.00 90.19 89 LEU A C 1
ATOM 717 O O . LEU A 1 89 ? 8.452 -2.953 -7.383 1.00 90.19 89 LEU A O 1
ATOM 721 N N . VAL A 1 90 ? 9.121 -2.208 -5.359 1.00 88.56 90 VAL A N 1
ATOM 722 C CA . VAL A 1 90 ? 10.383 -1.617 -5.819 1.00 88.56 90 VAL A CA 1
ATOM 723 C C . VAL A 1 90 ? 11.293 -2.691 -6.417 1.00 88.56 90 VAL A C 1
ATOM 725 O O . VAL A 1 90 ? 11.813 -2.512 -7.522 1.00 88.56 90 VAL A O 1
ATOM 728 N N . SER A 1 91 ? 11.434 -3.838 -5.749 1.00 91.00 91 SER A N 1
ATOM 729 C CA . SER A 1 91 ? 12.235 -4.967 -6.240 1.00 91.00 91 SER A CA 1
ATOM 730 C C . SER A 1 91 ? 11.712 -5.512 -7.576 1.00 91.00 91 SER A C 1
ATOM 732 O O . SER A 1 91 ? 12.470 -5.676 -8.541 1.00 91.00 91 SER A O 1
ATOM 734 N N . ARG A 1 92 ? 10.390 -5.707 -7.694 1.00 90.12 92 ARG A N 1
ATOM 735 C CA . ARG A 1 92 ? 9.746 -6.154 -8.940 1.00 90.12 92 ARG A CA 1
ATOM 736 C C . ARG A 1 92 ? 9.961 -5.152 -10.070 1.00 90.12 92 ARG A C 1
ATOM 738 O O . ARG A 1 92 ? 10.240 -5.571 -11.197 1.00 90.12 92 ARG A O 1
ATOM 745 N N . GLN A 1 93 ? 9.857 -3.849 -9.800 1.00 88.00 93 GLN A N 1
ATOM 746 C CA . GLN A 1 93 ? 10.103 -2.837 -10.825 1.00 88.00 93 GLN A CA 1
ATOM 747 C C . GLN A 1 93 ? 11.565 -2.816 -11.260 1.00 88.00 93 GLN A C 1
ATOM 749 O O . GLN A 1 93 ? 11.837 -2.798 -12.463 1.00 88.00 93 GLN A O 1
ATOM 754 N N . ARG A 1 94 ? 12.502 -2.862 -10.309 1.00 90.31 94 ARG A N 1
ATOM 755 C CA . ARG A 1 94 ? 13.933 -2.933 -10.608 1.00 90.31 94 ARG A CA 1
ATOM 756 C C . ARG A 1 94 ? 14.232 -4.106 -11.542 1.00 90.31 94 ARG A C 1
ATOM 758 O O . ARG A 1 94 ? 14.821 -3.902 -12.599 1.00 90.31 94 ARG A O 1
ATOM 765 N N . SER A 1 95 ? 13.722 -5.296 -11.224 1.00 92.94 95 SER A N 1
ATOM 766 C CA . SER A 1 95 ? 13.897 -6.481 -12.072 1.00 92.94 95 SER A CA 1
ATOM 767 C C . SER A 1 95 ? 13.307 -6.298 -13.479 1.00 92.94 95 SER A C 1
ATOM 769 O O . SER A 1 95 ? 13.919 -6.697 -14.473 1.00 92.94 95 SER A O 1
ATOM 771 N N . LYS A 1 96 ? 12.132 -5.660 -13.607 1.00 91.19 96 LYS A N 1
ATOM 772 C CA . LYS A 1 96 ? 11.539 -5.342 -14.920 1.00 91.19 96 LYS A CA 1
ATOM 773 C C . LYS A 1 96 ? 12.425 -4.397 -15.735 1.00 91.19 96 LYS A C 1
ATOM 775 O O . LYS A 1 96 ? 12.593 -4.619 -16.934 1.00 91.19 96 LYS A O 1
ATOM 780 N N . ILE A 1 97 ? 12.984 -3.363 -15.105 1.00 91.44 97 ILE A N 1
ATOM 781 C CA . ILE A 1 97 ? 13.883 -2.405 -15.761 1.00 91.44 97 ILE A CA 1
ATOM 782 C C . ILE A 1 97 ? 15.168 -3.105 -16.206 1.00 91.44 97 ILE A C 1
ATOM 784 O O . ILE A 1 97 ? 15.542 -2.994 -17.370 1.00 91.44 97 ILE A O 1
ATOM 788 N N . GLU A 1 98 ? 15.796 -3.890 -15.331 1.00 94.25 98 GLU A N 1
ATOM 789 C CA . GLU A 1 98 ? 17.014 -4.645 -15.649 1.00 94.25 98 GLU A CA 1
ATOM 790 C C . GLU A 1 98 ? 16.804 -5.584 -16.848 1.00 94.25 98 GLU A C 1
ATOM 792 O O . GLU A 1 98 ? 17.627 -5.617 -17.766 1.00 94.25 98 GLU A O 1
ATOM 797 N N . LYS A 1 99 ? 15.663 -6.287 -16.907 1.00 94.75 99 LYS A N 1
ATOM 798 C CA . LYS A 1 99 ? 15.299 -7.127 -18.061 1.00 94.75 99 LYS A CA 1
ATOM 799 C C . LYS A 1 99 ? 15.181 -6.315 -19.352 1.00 94.75 99 LYS A C 1
ATOM 801 O O . LYS A 1 99 ? 15.695 -6.748 -20.380 1.00 94.75 99 LYS A O 1
ATOM 806 N N . ARG A 1 100 ? 14.544 -5.139 -19.307 1.00 94.25 100 ARG A N 1
ATOM 807 C CA . ARG A 1 100 ? 14.427 -4.247 -20.476 1.00 94.25 100 ARG A CA 1
ATOM 808 C C . ARG A 1 100 ? 15.793 -3.751 -20.940 1.00 94.25 100 ARG A C 1
ATOM 810 O O . ARG A 1 100 ? 16.084 -3.832 -22.127 1.00 94.25 100 ARG A O 1
ATOM 817 N N . VAL A 1 101 ? 16.646 -3.307 -20.017 1.00 95.12 101 VAL A N 1
ATOM 818 C CA . VAL A 1 101 ? 18.014 -2.864 -20.330 1.00 95.12 101 VAL A CA 1
ATOM 819 C C . VAL A 1 101 ? 18.809 -3.994 -20.980 1.00 95.12 101 VAL A C 1
ATOM 821 O O . VAL A 1 101 ? 19.446 -3.775 -22.006 1.00 95.12 101 VAL A O 1
ATOM 824 N N . LYS A 1 102 ? 18.720 -5.220 -20.448 1.00 96.06 102 LYS A N 1
ATOM 825 C CA . LYS A 1 102 ? 19.414 -6.388 -21.008 1.00 96.06 102 LYS A CA 1
ATOM 826 C C . LYS A 1 102 ? 19.006 -6.688 -22.457 1.00 96.06 102 LYS A C 1
ATOM 828 O O . LYS A 1 102 ? 19.851 -7.123 -23.231 1.00 96.06 102 LYS A O 1
ATOM 833 N N . VAL A 1 103 ? 17.743 -6.451 -22.817 1.00 95.31 103 VAL A N 1
ATOM 834 C CA . VAL A 1 103 ? 17.233 -6.632 -24.189 1.00 95.31 103 VAL A CA 1
ATOM 835 C C . VAL A 1 103 ? 17.642 -5.479 -25.106 1.00 95.31 103 VAL A C 1
ATOM 837 O O . VAL A 1 103 ? 18.042 -5.715 -26.241 1.00 95.31 103 VAL A O 1
ATOM 840 N N . LEU A 1 104 ? 17.548 -4.237 -24.631 1.00 95.56 104 LEU A N 1
ATOM 841 C CA . LEU A 1 104 ? 17.785 -3.056 -25.464 1.00 95.56 104 LEU A CA 1
ATOM 842 C C . LEU A 1 104 ? 19.275 -2.799 -25.714 1.00 95.56 104 LEU A C 1
ATOM 844 O O . LEU A 1 104 ? 19.638 -2.361 -26.799 1.00 95.56 104 LEU A O 1
ATOM 848 N N . LEU A 1 105 ? 20.150 -3.107 -24.754 1.00 95.88 105 LEU A N 1
ATOM 849 C CA . LEU A 1 105 ? 21.573 -2.775 -24.839 1.00 95.88 105 LEU A CA 1
ATOM 850 C C . LEU A 1 105 ? 22.294 -3.409 -26.052 1.00 95.88 105 LEU A C 1
ATOM 852 O O . LEU A 1 105 ? 23.045 -2.692 -26.714 1.00 95.88 105 LEU A O 1
ATOM 856 N N . PRO A 1 106 ? 22.088 -4.696 -26.402 1.00 96.12 106 PRO A N 1
ATOM 857 C CA . PRO A 1 106 ? 22.643 -5.264 -27.632 1.00 96.12 106 PRO A CA 1
ATOM 858 C C . PRO A 1 106 ? 22.104 -4.584 -28.894 1.00 96.12 106 PRO A C 1
ATOM 860 O O . PRO A 1 106 ? 22.886 -4.274 -29.786 1.00 96.12 106 PRO A O 1
ATOM 863 N N . ILE A 1 107 ? 20.799 -4.291 -28.946 1.00 94.62 107 ILE A N 1
ATOM 864 C CA . ILE A 1 107 ? 20.166 -3.614 -30.091 1.00 94.62 107 ILE A CA 1
ATOM 865 C C . ILE A 1 107 ? 20.799 -2.235 -30.293 1.00 94.62 107 ILE A C 1
ATOM 867 O O . ILE A 1 107 ? 21.236 -1.911 -31.395 1.00 94.62 107 ILE A O 1
ATOM 871 N N . THR A 1 108 ? 20.928 -1.449 -29.219 1.00 93.94 108 THR A N 1
ATOM 872 C CA . THR A 1 108 ? 21.585 -0.138 -29.266 1.00 93.94 108 THR A CA 1
ATOM 873 C C . THR A 1 108 ? 23.028 -0.249 -29.760 1.00 93.94 108 THR A C 1
ATOM 875 O O . THR A 1 108 ? 23.451 0.574 -30.567 1.00 93.94 108 THR A O 1
ATOM 878 N N . LYS A 1 109 ? 23.781 -1.273 -29.331 1.00 94.25 109 LYS A N 1
ATOM 879 C CA . LYS A 1 109 ? 25.158 -1.498 -29.803 1.00 94.25 109 LYS A CA 1
ATOM 880 C C . LYS A 1 109 ? 25.219 -1.804 -31.298 1.00 94.25 109 LYS A C 1
ATOM 882 O O . LYS A 1 109 ? 26.086 -1.263 -31.975 1.00 94.25 109 LYS A O 1
ATOM 887 N N . GLU A 1 110 ? 24.322 -2.640 -31.817 1.00 94.50 110 GLU A N 1
ATOM 888 C CA . GLU A 1 110 ? 24.281 -2.942 -33.254 1.00 94.50 110 GLU A CA 1
ATOM 889 C C . GLU A 1 110 ? 23.884 -1.713 -34.081 1.00 94.50 110 GLU A C 1
ATOM 891 O O . GLU A 1 110 ? 24.524 -1.422 -35.089 1.00 94.50 110 GLU A O 1
ATOM 896 N N . MET A 1 111 ? 22.916 -0.919 -33.614 1.00 92.19 111 MET A N 1
ATOM 897 C CA . MET A 1 111 ? 22.563 0.346 -34.268 1.00 92.19 111 MET A CA 1
ATOM 898 C C . MET A 1 111 ? 23.733 1.340 -34.277 1.00 92.19 111 MET A C 1
ATOM 900 O O . MET A 1 111 ? 23.985 1.972 -35.298 1.00 92.19 111 MET A O 1
ATOM 904 N N . GLN A 1 112 ? 24.478 1.454 -33.173 1.00 92.19 112 GLN A N 1
ATOM 905 C CA . GLN A 1 112 ? 25.673 2.304 -33.098 1.00 92.19 112 GLN A CA 1
ATOM 906 C C . GLN A 1 112 ? 26.782 1.837 -34.047 1.00 92.19 112 GLN A C 1
ATOM 908 O O . GLN A 1 112 ? 27.454 2.671 -34.649 1.00 92.19 112 GLN A O 1
ATOM 913 N N . LYS A 1 113 ? 26.982 0.521 -34.199 1.00 93.31 113 LYS A N 1
ATOM 914 C CA . LYS A 1 113 ? 27.928 -0.021 -35.185 1.00 93.31 113 LYS A CA 1
ATOM 915 C C . LYS A 1 113 ? 27.505 0.334 -36.607 1.00 93.31 113 LYS A C 1
ATOM 917 O O . LYS A 1 113 ? 28.334 0.815 -37.366 1.00 93.31 113 LYS A O 1
ATOM 922 N N . ALA A 1 114 ? 26.231 0.132 -36.947 1.00 90.62 114 ALA A N 1
ATOM 923 C CA . ALA A 1 114 ? 25.709 0.471 -38.267 1.00 90.62 114 ALA A CA 1
ATOM 924 C C . ALA A 1 114 ? 25.858 1.971 -38.563 1.00 90.62 114 ALA A C 1
ATOM 926 O O . ALA A 1 114 ? 26.340 2.329 -39.629 1.00 90.62 114 ALA A O 1
ATOM 927 N N . ALA A 1 115 ? 25.519 2.839 -37.604 1.00 91.44 115 ALA A N 1
ATOM 928 C CA . ALA A 1 115 ? 25.665 4.287 -37.749 1.00 91.44 115 ALA A CA 1
ATOM 929 C C . ALA A 1 115 ? 27.112 4.703 -38.061 1.00 91.44 115 ALA A C 1
ATOM 931 O O . ALA A 1 115 ? 27.323 5.471 -38.992 1.00 91.44 115 ALA A O 1
ATOM 932 N N . LYS A 1 116 ? 28.106 4.135 -37.362 1.00 90.31 116 LYS A N 1
ATOM 933 C CA . LYS A 1 116 ? 29.528 4.409 -37.639 1.00 90.31 116 LYS A CA 1
ATOM 934 C C . LYS A 1 116 ? 29.949 4.041 -39.060 1.00 90.31 116 LYS A C 1
ATOM 936 O O . LYS A 1 116 ? 30.687 4.789 -39.678 1.00 90.31 116 LYS A O 1
ATOM 941 N N . VAL A 1 117 ? 29.452 2.922 -39.591 1.00 88.88 117 VAL A N 1
ATOM 942 C CA . VAL A 1 117 ? 29.742 2.517 -40.978 1.00 88.88 117 VAL A CA 1
ATOM 943 C C . VAL A 1 117 ? 29.222 3.554 -41.978 1.00 88.88 117 VAL A C 1
ATOM 945 O O . VAL A 1 117 ? 29.873 3.807 -42.984 1.00 88.88 117 VAL A O 1
ATOM 948 N N . PHE A 1 118 ? 28.069 4.170 -41.706 1.00 79.56 118 PHE A N 1
ATOM 949 C CA . PHE A 1 118 ? 27.519 5.226 -42.560 1.00 79.56 118 PHE A CA 1
ATOM 950 C C . PHE A 1 118 ? 28.215 6.584 -42.395 1.00 79.56 118 PHE A C 1
ATOM 952 O O . PHE A 1 118 ? 28.137 7.390 -43.311 1.00 79.56 118 PHE A O 1
ATOM 959 N N . GLU A 1 119 ? 28.875 6.853 -41.265 1.00 79.81 119 GLU A N 1
ATOM 960 C CA . GLU A 1 119 ? 29.680 8.072 -41.060 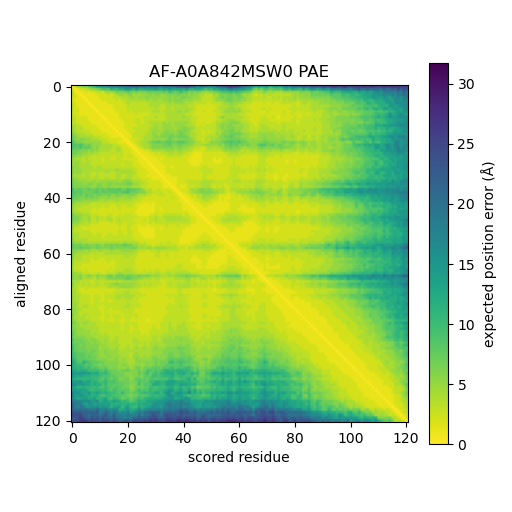1.00 79.81 119 GLU A CA 1
ATOM 961 C C . GLU A 1 119 ? 31.051 8.011 -41.760 1.00 79.81 119 GLU A C 1
ATOM 963 O O . GLU A 1 119 ? 31.666 9.049 -41.992 1.00 79.81 119 GLU A O 1
ATOM 968 N N . GLU A 1 120 ? 31.536 6.810 -42.084 1.00 73.12 120 GLU A N 1
ATOM 969 C CA . GLU A 1 120 ? 32.822 6.570 -42.758 1.00 73.12 120 GLU A CA 1
ATOM 970 C C . GLU A 1 120 ? 32.711 6.500 -44.301 1.00 73.12 120 GLU A C 1
ATOM 972 O O . GLU A 1 120 ? 33.726 6.309 -44.976 1.00 73.12 120 GLU A O 1
ATOM 977 N N . LEU A 1 121 ? 31.499 6.656 -44.854 1.00 56.22 121 LEU A N 1
ATOM 978 C CA . LEU A 1 121 ? 31.184 6.714 -46.294 1.00 56.22 121 LEU A CA 1
ATOM 979 C C . LEU A 1 121 ? 31.023 8.160 -46.781 1.00 56.22 121 LEU A C 1
ATOM 981 O O . LEU A 1 121 ? 31.479 8.434 -47.915 1.00 56.22 121 LEU A O 1
#

Mean predicted aligned error: 5.97 Å

Sequence (121 aa):
AKEEADLVQELFNSLSVVLKPFCETLEISISKLPEKYRDRLNKAFLDRNGRLILVYKNDEVEVLDLKDGKNREIVSEIVDDLLSKLAELVSRQRSKIEKRVKVLLPITKEMQKAAKVFEEL

Secondary structure (DSSP, 8-state):
-HHHHHHHHHHHHHHHHHHTTT-SEEEPPGGGS-HHHHTTEEEEEEETTSEEEEEETTS-EEEEETTSTTTHHHHHHHHHHHHHHHHHHHHHHHHHHHHHHHHHHHHHHHHHHHHHHHH--

pLDDT: mean 91.47, std 5.55, range [56.22, 97.5]